Protein AF-A0AAP8GFR3-F1 (afdb_monomer)

Solvent-accessible surface area (backbone atoms only — not comparable to full-atom values): 4583 Å² total; per-residue (Å²): 129,57,72,67,60,53,50,53,52,51,52,49,53,53,49,52,51,53,52,49,51,49,62,78,44,50,85,78,52,56,70,63,37,74,76,41,61,47,98,87,68,47,71,77,38,70,41,54,48,69,53,58,56,54,51,51,57,50,48,55,54,55,49,50,52,52,51,52,52,52,54,48,37,68,72,76,73,105

Radius of gyration: 16.36 Å; Cα contacts (8 Å, |Δi|>4): 42; chains: 1; bounding box: 40×25×42 Å

Foldseek 3Di:
DPPLVVVLVVVVVVLVVVVVVLVVCVVVDDQKDQDDADPVRHRPDIDGSVVVVVVSVVVVVVSVVSVVVSVCCVPPVD

pLDDT: mean 94.16, std 5.98, range [61.66, 97.94]

Sequence (78 aa):
MSKIRSFTILSLLIYLAMMCYTVVTYSKLPTKVPIHYNLAGDADNFADKWVLLLINSAFIVIWLIFFIAGRYYERFAK

Organism: NCBI:txid158836

Structure (mmCIF, N/CA/C/O backbone):
data_AF-A0AAP8GFR3-F1
#
_entry.id   AF-A0AAP8GFR3-F1
#
loop_
_atom_site.group_PDB
_atom_site.id
_atom_site.type_symbol
_atom_site.label_atom_id
_atom_site.label_alt_id
_atom_site.label_comp_id
_atom_site.label_asym_id
_atom_site.label_entity_id
_atom_site.label_seq_id
_atom_site.pdbx_PDB_ins_code
_atom_site.Cartn_x
_atom_site.Cartn_y
_atom_site.Cartn_z
_atom_site.occupancy
_atom_site.B_iso_or_equiv
_atom_site.auth_seq_id
_atom_site.auth_comp_id
_atom_site.auth_asym_id
_atom_site.auth_atom_id
_atom_site.pdbx_PDB_model_num
ATOM 1 N N . MET A 1 1 ? -8.626 12.555 21.878 1.00 61.66 1 MET A N 1
ATOM 2 C CA . MET A 1 1 ? -9.091 11.613 20.824 1.00 61.66 1 MET A CA 1
ATOM 3 C C . MET A 1 1 ? -8.905 10.202 21.358 1.00 61.66 1 MET A C 1
ATOM 5 O O . MET A 1 1 ? -7.946 10.003 22.092 1.00 61.66 1 MET A O 1
ATOM 9 N N . SER A 1 2 ? -9.799 9.249 21.077 1.00 82.19 2 SER A N 1
ATOM 10 C CA . SER A 1 2 ? -9.544 7.851 21.460 1.00 82.19 2 SER A CA 1
ATOM 11 C C . SER A 1 2 ? -8.294 7.335 20.738 1.00 82.19 2 SER A C 1
ATOM 13 O O . SER A 1 2 ? -8.009 7.762 19.618 1.00 82.19 2 SER A O 1
ATOM 15 N N . LYS A 1 3 ? -7.550 6.414 21.367 1.00 86.75 3 LYS A N 1
ATOM 16 C CA . LYS A 1 3 ? -6.372 5.783 20.743 1.00 86.75 3 LYS A CA 1
ATOM 17 C C . LYS A 1 3 ? -6.731 5.157 19.387 1.00 86.75 3 LYS A C 1
ATOM 19 O O . LYS A 1 3 ? -6.010 5.366 18.420 1.00 86.75 3 LYS A O 1
ATOM 24 N N . ILE A 1 4 ? -7.892 4.496 19.307 1.00 88.94 4 ILE A N 1
ATOM 25 C CA . ILE A 1 4 ? -8.448 3.917 18.073 1.00 88.94 4 ILE A CA 1
ATOM 26 C C . ILE A 1 4 ? -8.579 4.989 16.988 1.00 88.94 4 ILE A C 1
ATOM 28 O O . ILE A 1 4 ? -7.999 4.838 15.919 1.00 88.94 4 ILE A O 1
ATOM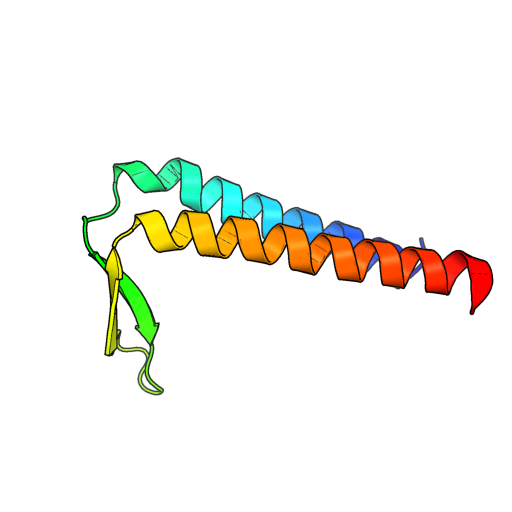 32 N N . ARG A 1 5 ? -9.235 6.121 17.280 1.00 89.00 5 ARG A N 1
ATOM 33 C CA . ARG A 1 5 ? -9.410 7.210 16.308 1.00 89.00 5 ARG A CA 1
ATOM 34 C C . ARG A 1 5 ? -8.081 7.768 15.801 1.00 89.00 5 ARG A C 1
ATOM 36 O O . ARG A 1 5 ? -7.958 8.029 14.608 1.00 89.00 5 ARG A O 1
ATOM 43 N N . SER A 1 6 ? -7.094 7.948 16.680 1.00 92.50 6 SER A N 1
ATOM 44 C CA . SER A 1 6 ? -5.766 8.425 16.275 1.00 92.50 6 SER A CA 1
ATOM 45 C C . SER A 1 6 ? -5.054 7.430 15.350 1.00 92.50 6 SER A C 1
ATOM 47 O O . SER A 1 6 ? -4.545 7.840 14.310 1.00 92.50 6 SER A O 1
ATOM 49 N N . PHE A 1 7 ? -5.068 6.130 15.667 1.00 94.06 7 PHE A N 1
ATOM 50 C CA . PHE A 1 7 ? -4.468 5.095 14.812 1.00 94.06 7 PHE A CA 1
ATOM 51 C C . PHE A 1 7 ? -5.201 4.924 13.476 1.00 94.06 7 PHE A C 1
ATOM 53 O O . PHE A 1 7 ? -4.565 4.737 12.440 1.00 94.06 7 PHE A O 1
ATOM 60 N N . THR A 1 8 ? -6.527 5.047 13.463 1.00 94.81 8 THR A N 1
ATOM 61 C CA . THR A 1 8 ? -7.327 5.035 12.232 1.00 94.81 8 THR A CA 1
ATOM 62 C C . THR A 1 8 ? -6.951 6.187 11.300 1.00 94.81 8 THR A C 1
ATOM 64 O O . THR A 1 8 ? -6.771 5.972 10.106 1.00 94.81 8 THR A O 1
ATOM 67 N N . ILE A 1 9 ? -6.788 7.403 11.829 1.00 94.69 9 ILE A N 1
ATOM 68 C CA . ILE A 1 9 ? -6.383 8.560 11.017 1.00 94.69 9 ILE A CA 1
ATOM 69 C C . ILE A 1 9 ? -4.947 8.389 10.520 1.00 94.69 9 ILE A C 1
ATOM 71 O O . ILE A 1 9 ? -4.686 8.587 9.338 1.00 94.69 9 ILE A O 1
ATOM 75 N N . LEU A 1 10 ? -4.023 7.985 11.396 1.00 96.62 10 LEU A N 1
ATOM 76 C CA . LEU A 1 10 ? -2.625 7.782 11.020 1.00 96.62 10 LEU A CA 1
ATOM 77 C C . LEU A 1 10 ? -2.478 6.714 9.925 1.00 96.62 10 LEU A C 1
ATOM 79 O O . LEU A 1 10 ? -1.795 6.951 8.933 1.00 96.62 10 LEU A O 1
ATOM 83 N N . SER A 1 11 ? -3.147 5.568 10.076 1.00 96.19 11 SER A N 1
ATOM 84 C CA . SER A 1 11 ? -3.129 4.502 9.065 1.00 96.19 11 SER A CA 1
ATOM 85 C C . SER A 1 11 ? -3.708 4.959 7.726 1.00 96.19 11 SER A C 1
ATOM 87 O O . SER A 1 11 ? -3.129 4.644 6.690 1.00 96.19 11 SER A O 1
ATOM 89 N N . LEU A 1 12 ? -4.785 5.757 7.732 1.00 96.25 12 LEU A N 1
ATOM 90 C CA . LEU A 1 12 ? -5.340 6.337 6.508 1.00 96.25 12 LEU A CA 1
ATOM 91 C C . LEU A 1 12 ? -4.340 7.268 5.818 1.00 96.25 12 LEU A C 1
ATOM 93 O O . LEU A 1 12 ? -4.158 7.174 4.610 1.00 96.25 12 LEU A O 1
ATOM 97 N N . LEU A 1 13 ? -3.678 8.151 6.571 1.00 97.69 13 LEU A N 1
ATOM 98 C CA . LEU A 1 13 ? -2.694 9.082 6.014 1.00 97.69 13 LEU A CA 1
ATOM 99 C C . LEU A 1 13 ? -1.503 8.347 5.388 1.00 97.69 13 LEU A C 1
ATOM 101 O O . LEU A 1 13 ? -1.095 8.689 4.279 1.00 97.69 13 LEU A O 1
ATOM 105 N N . ILE A 1 14 ? -0.981 7.316 6.061 1.00 96.88 14 ILE A N 1
ATOM 106 C CA . ILE A 1 14 ? 0.100 6.474 5.529 1.00 96.88 14 ILE A CA 1
ATOM 107 C C . ILE A 1 14 ? -0.358 5.774 4.246 1.00 96.88 14 ILE A C 1
ATOM 109 O O . ILE A 1 14 ? 0.340 5.827 3.235 1.00 96.88 14 ILE A O 1
ATOM 113 N N . TYR A 1 15 ? -1.550 5.173 4.256 1.00 96.44 15 TYR A N 1
ATOM 114 C CA . TYR A 1 15 ? -2.102 4.499 3.084 1.00 96.44 15 TYR A CA 1
ATOM 115 C C . TYR A 1 15 ? -2.285 5.460 1.895 1.00 96.44 15 TYR A C 1
ATOM 117 O O . TYR A 1 15 ? -1.856 5.159 0.782 1.00 96.44 15 TYR A O 1
ATOM 125 N N . LEU A 1 16 ? -2.847 6.653 2.123 1.00 96.56 16 LEU A N 1
ATOM 126 C CA . LEU A 1 16 ? -3.006 7.674 1.083 1.00 96.56 16 LEU A CA 1
ATOM 127 C C . LEU A 1 16 ? -1.658 8.146 0.525 1.00 96.56 16 LEU A C 1
ATOM 129 O O . LEU A 1 16 ? -1.542 8.347 -0.683 1.00 96.56 16 LEU A O 1
ATOM 133 N N . ALA A 1 17 ? -0.633 8.2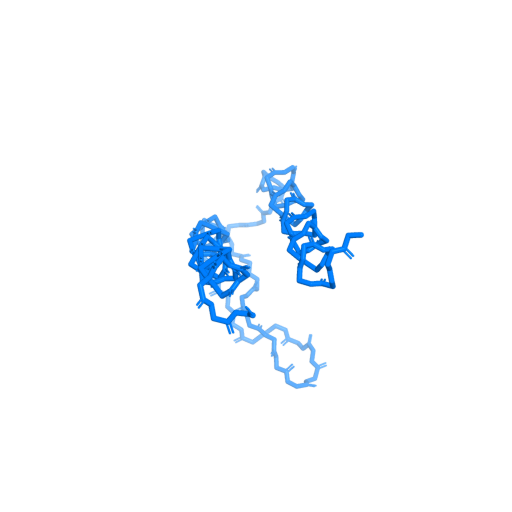84 1.370 1.00 97.06 17 ALA A N 1
ATOM 134 C CA . ALA A 1 17 ? 0.716 8.620 0.923 1.00 97.06 17 ALA A CA 1
ATOM 135 C C . ALA A 1 17 ? 1.304 7.525 0.014 1.00 97.06 17 ALA A C 1
ATOM 137 O O . ALA A 1 17 ? 1.855 7.843 -1.040 1.00 97.06 17 ALA A O 1
ATOM 138 N N . MET A 1 18 ? 1.130 6.245 0.363 1.00 95.38 18 MET A N 1
ATOM 139 C CA . MET A 1 18 ? 1.581 5.113 -0.461 1.00 95.38 18 MET A CA 1
ATOM 140 C C . MET A 1 18 ? 0.836 5.028 -1.800 1.00 95.38 18 MET A C 1
ATOM 142 O O . MET A 1 18 ? 1.452 4.812 -2.849 1.00 95.38 18 MET A O 1
ATOM 146 N N . MET A 1 19 ? -0.479 5.248 -1.785 1.00 95.94 19 MET A N 1
ATOM 147 C CA . MET A 1 19 ? -1.297 5.272 -2.996 1.00 95.94 19 MET A CA 1
ATOM 148 C C . MET A 1 19 ? -0.895 6.441 -3.906 1.00 95.94 19 MET A C 1
ATOM 150 O O . MET A 1 19 ? -0.680 6.245 -5.101 1.00 95.94 19 MET A O 1
ATOM 154 N N . CYS A 1 20 ? -0.705 7.638 -3.341 1.00 97.00 20 CYS A N 1
ATOM 155 C CA . CYS A 1 20 ? -0.209 8.809 -4.067 1.00 97.00 20 CYS A CA 1
ATOM 156 C C . CYS A 1 20 ? 1.167 8.541 -4.688 1.00 97.00 20 CYS A C 1
ATOM 158 O O . CYS A 1 20 ? 1.362 8.768 -5.882 1.00 97.00 20 CYS A O 1
ATOM 160 N N . TYR A 1 21 ? 2.095 7.978 -3.912 1.00 96.38 21 TYR A N 1
ATOM 161 C CA . TYR A 1 21 ? 3.420 7.605 -4.397 1.00 96.38 21 TYR A CA 1
ATOM 162 C C . TYR A 1 21 ? 3.344 6.626 -5.574 1.00 96.38 21 TYR A C 1
ATOM 164 O O . TYR A 1 21 ? 3.998 6.842 -6.597 1.00 96.38 21 TYR A O 1
ATOM 172 N N . THR A 1 22 ? 2.494 5.599 -5.473 1.00 94.81 22 THR A N 1
ATOM 173 C CA . THR A 1 22 ? 2.272 4.628 -6.554 1.00 94.81 22 THR A CA 1
ATOM 174 C C . THR A 1 22 ? 1.787 5.330 -7.819 1.00 94.81 22 THR A C 1
ATOM 176 O O . THR A 1 22 ? 2.373 5.145 -8.879 1.00 94.81 22 THR A O 1
ATOM 179 N N . VAL A 1 23 ? 0.761 6.180 -7.718 1.00 96.06 23 VAL A N 1
ATOM 180 C CA . VAL A 1 23 ? 0.168 6.883 -8.869 1.00 96.06 23 VAL A CA 1
ATOM 181 C C . VAL A 1 23 ? 1.165 7.841 -9.525 1.00 96.06 23 VAL A C 1
ATOM 183 O O . VAL A 1 23 ? 1.332 7.810 -10.743 1.00 96.06 23 VAL A O 1
ATOM 186 N N . VAL A 1 24 ? 1.868 8.657 -8.734 1.00 97.69 24 VAL A N 1
ATOM 187 C CA . VAL A 1 24 ? 2.834 9.656 -9.231 1.00 97.69 24 VAL A CA 1
ATOM 188 C C . VAL A 1 24 ? 4.030 9.000 -9.926 1.00 97.69 24 VAL A C 1
ATOM 190 O O . VAL A 1 24 ? 4.601 9.569 -10.859 1.00 97.69 24 VAL A O 1
ATOM 193 N N . THR A 1 25 ? 4.421 7.800 -9.495 1.00 96.69 25 THR A N 1
ATOM 194 C CA . THR A 1 25 ? 5.567 7.075 -10.063 1.00 96.69 25 THR A CA 1
ATOM 195 C C . THR A 1 25 ? 5.179 6.055 -11.136 1.00 96.69 25 THR A C 1
ATOM 197 O O . THR A 1 25 ? 6.047 5.625 -11.893 1.00 96.69 25 THR A O 1
ATOM 200 N N . TYR A 1 26 ? 3.893 5.720 -11.284 1.00 96.81 26 TYR A N 1
ATOM 201 C CA . TYR A 1 26 ? 3.403 4.612 -12.116 1.00 96.81 26 TYR A CA 1
ATOM 202 C C . TYR A 1 26 ? 3.866 4.649 -13.582 1.00 96.81 26 TYR A C 1
ATOM 204 O O . TYR A 1 26 ? 4.214 3.622 -14.177 1.00 96.81 26 TYR A O 1
ATOM 212 N N . SER A 1 27 ? 3.884 5.839 -14.188 1.00 97.00 27 SER A N 1
ATOM 213 C CA . SER A 1 27 ? 4.312 6.020 -15.582 1.00 97.00 27 SER A CA 1
ATOM 214 C C . SER A 1 27 ? 5.803 5.740 -15.784 1.00 97.00 27 SER A C 1
ATOM 216 O O . SER A 1 27 ? 6.194 5.316 -16.867 1.00 97.00 27 SER A O 1
ATOM 218 N N . LYS A 1 28 ? 6.613 5.913 -14.734 1.00 97.38 28 LYS A N 1
ATOM 219 C CA . LYS A 1 28 ? 8.065 5.691 -14.732 1.00 97.38 28 LYS A CA 1
ATOM 220 C C . LYS A 1 28 ? 8.440 4.235 -14.455 1.00 97.38 28 LYS A C 1
ATOM 222 O O . LYS A 1 28 ? 9.599 3.869 -14.619 1.00 97.38 28 LYS A O 1
ATOM 227 N N . LEU A 1 29 ? 7.483 3.413 -14.021 1.00 96.62 29 LEU A N 1
ATOM 228 C CA . LEU A 1 29 ? 7.737 2.010 -13.719 1.00 96.62 29 LEU A CA 1
ATOM 229 C C . LEU A 1 29 ? 7.919 1.186 -15.005 1.00 96.62 29 LEU A C 1
ATOM 231 O O . LEU A 1 29 ? 7.139 1.365 -15.957 1.00 96.62 29 LEU A O 1
ATOM 235 N N . PRO A 1 30 ? 8.876 0.239 -15.014 1.00 97.00 30 PRO A N 1
ATOM 236 C CA . PRO A 1 30 ? 8.991 -0.761 -16.071 1.00 97.00 30 PRO A CA 1
ATOM 237 C C . PRO A 1 30 ? 7.731 -1.633 -16.148 1.00 97.00 30 PRO A C 1
ATOM 239 O O . PRO A 1 30 ? 6.910 -1.652 -15.230 1.00 97.00 30 PRO A O 1
ATOM 242 N N . THR A 1 31 ? 7.565 -2.374 -17.247 1.00 97.31 31 THR A N 1
ATOM 243 C CA . THR A 1 31 ? 6.397 -3.252 -17.432 1.00 97.31 31 THR A CA 1
ATOM 244 C C . THR A 1 31 ? 6.289 -4.284 -16.313 1.00 97.31 31 THR A C 1
ATOM 246 O O . THR A 1 31 ? 5.194 -4.479 -15.794 1.00 97.31 31 THR A O 1
ATOM 249 N N . LYS A 1 32 ? 7.417 -4.881 -15.902 1.00 97.62 32 LYS A N 1
ATOM 250 C CA . LYS A 1 32 ? 7.508 -5.821 -14.779 1.00 97.62 32 LYS A CA 1
ATOM 251 C C . LYS A 1 32 ? 8.162 -5.161 -13.568 1.00 97.62 32 LYS A C 1
ATOM 253 O O . LYS A 1 32 ? 9.219 -4.554 -13.705 1.00 97.62 32 LYS A O 1
ATOM 258 N N . VAL A 1 33 ? 7.559 -5.322 -12.396 1.00 96.56 33 VAL A N 1
ATOM 259 C CA . VAL A 1 33 ? 8.031 -4.788 -11.109 1.00 96.56 33 VAL A CA 1
ATOM 260 C C . VAL A 1 33 ? 8.156 -5.912 -10.081 1.00 96.56 33 VAL A C 1
ATOM 262 O O . VAL A 1 33 ? 7.416 -6.897 -10.180 1.00 96.56 33 VAL A O 1
ATOM 265 N N . PRO A 1 34 ? 9.071 -5.791 -9.106 1.00 96.06 34 PRO A N 1
ATOM 266 C CA . PRO A 1 34 ? 9.170 -6.751 -8.016 1.00 96.06 34 PRO A CA 1
ATOM 267 C C . PRO A 1 34 ? 7.908 -6.702 -7.148 1.00 96.06 34 PRO A C 1
ATOM 269 O O . PRO A 1 34 ? 7.410 -5.626 -6.816 1.00 96.06 34 PRO A O 1
ATOM 272 N N . ILE A 1 35 ? 7.385 -7.875 -6.797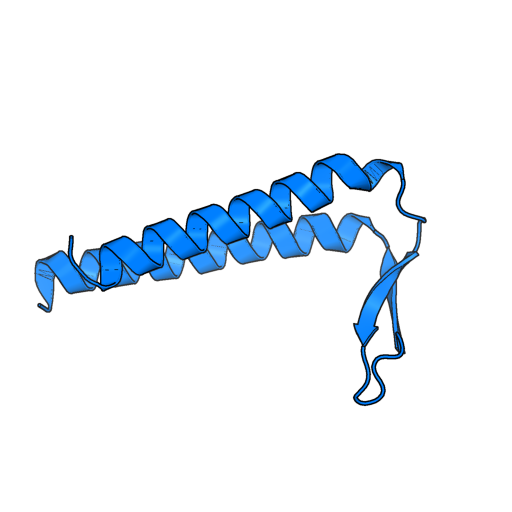 1.00 94.31 35 ILE A N 1
ATOM 273 C CA . ILE A 1 35 ? 6.193 -8.035 -5.943 1.00 94.31 35 ILE A CA 1
ATOM 274 C C . ILE A 1 35 ? 6.450 -8.903 -4.711 1.00 94.31 35 ILE A C 1
ATOM 276 O O . ILE A 1 35 ? 5.603 -8.977 -3.824 1.00 94.31 35 ILE A O 1
ATOM 280 N N . HIS A 1 36 ? 7.607 -9.555 -4.653 1.00 95.69 36 HIS A N 1
ATOM 281 C CA . HIS A 1 36 ? 8.076 -10.301 -3.499 1.00 95.69 36 HIS A CA 1
ATOM 282 C C . HIS A 1 36 ? 9.587 -10.116 -3.377 1.00 95.69 36 HIS A C 1
ATOM 284 O O . HIS A 1 36 ? 10.284 -9.932 -4.380 1.00 95.69 36 HIS A O 1
ATOM 290 N N . TYR A 1 37 ? 10.051 -10.123 -2.133 1.00 96.38 37 TYR A N 1
ATOM 291 C CA . TYR A 1 37 ? 11.455 -10.033 -1.777 1.00 96.38 37 TYR A CA 1
ATOM 292 C C . TYR A 1 37 ? 11.777 -11.187 -0.833 1.00 96.38 37 TYR A C 1
ATOM 294 O O . TYR A 1 37 ? 11.014 -11.462 0.098 1.00 96.38 37 TYR A O 1
ATOM 302 N N . ASN A 1 38 ? 12.900 -11.857 -1.069 1.00 97.06 38 ASN A N 1
ATOM 303 C CA . ASN A 1 38 ? 13.372 -12.936 -0.212 1.00 97.06 38 ASN A CA 1
ATOM 304 C C . ASN A 1 38 ? 13.957 -12.389 1.108 1.00 97.06 38 ASN A C 1
ATOM 306 O O . A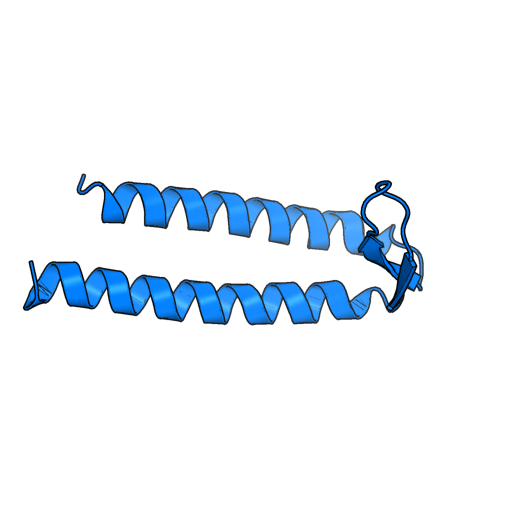SN A 1 38 ? 14.030 -11.182 1.343 1.00 97.06 38 ASN A O 1
ATOM 310 N N . LEU A 1 39 ? 14.425 -13.288 1.979 1.00 97.56 39 LEU A N 1
ATOM 311 C CA . LEU A 1 39 ? 15.018 -12.911 3.270 1.00 97.56 39 LEU A CA 1
ATOM 312 C C . LEU A 1 39 ? 16.355 -12.155 3.158 1.00 97.56 39 LEU A C 1
ATOM 314 O O . LEU A 1 39 ? 16.759 -11.514 4.124 1.00 97.56 39 LEU A O 1
ATOM 318 N N . ALA A 1 40 ? 17.035 -12.217 2.010 1.00 97.62 40 ALA A N 1
ATOM 319 C CA . ALA A 1 40 ? 18.236 -11.429 1.733 1.00 97.62 40 ALA A CA 1
ATOM 320 C C . ALA A 1 40 ? 17.908 -10.006 1.238 1.00 97.62 40 ALA A C 1
ATOM 322 O O . ALA A 1 40 ? 18.804 -9.171 1.140 1.00 97.62 40 ALA A O 1
ATOM 323 N N . GLY A 1 41 ? 16.630 -9.710 0.969 1.00 96.19 41 GLY A N 1
ATOM 324 C CA . GLY A 1 41 ? 16.186 -8.437 0.406 1.00 96.19 41 GLY A CA 1
ATOM 325 C C . GLY A 1 41 ? 16.273 -8.371 -1.120 1.00 96.19 41 GLY A C 1
ATOM 326 O O . GLY A 1 41 ? 16.057 -7.299 -1.686 1.00 96.19 41 GLY A O 1
ATOM 327 N N . ASP A 1 42 ? 16.545 -9.491 -1.791 1.00 97.94 42 ASP A N 1
ATOM 328 C CA . ASP A 1 42 ? 16.542 -9.562 -3.249 1.00 97.94 42 ASP A CA 1
ATOM 329 C C . ASP A 1 42 ? 15.130 -9.820 -3.767 1.00 97.94 42 ASP A C 1
ATOM 331 O O . ASP A 1 42 ? 14.369 -10.607 -3.198 1.00 97.94 42 ASP A O 1
ATOM 335 N N . ALA A 1 43 ? 14.786 -9.181 -4.883 1.00 96.94 43 ALA A N 1
ATOM 336 C CA . ALA A 1 43 ? 13.543 -9.468 -5.578 1.00 96.94 43 ALA A CA 1
ATOM 337 C C . ALA A 1 43 ? 13.597 -10.872 -6.197 1.00 96.94 43 ALA A C 1
ATOM 339 O O . ALA A 1 43 ? 14.405 -11.133 -7.088 1.00 96.94 43 ALA A O 1
ATOM 340 N N . ASP A 1 44 ? 12.711 -11.759 -5.757 1.00 97.19 44 ASP A N 1
ATOM 341 C CA . ASP A 1 44 ? 12.620 -13.151 -6.215 1.00 97.19 44 ASP A CA 1
ATOM 342 C C . ASP A 1 44 ? 11.307 -13.449 -6.963 1.00 97.19 44 ASP A C 1
ATOM 344 O O . ASP A 1 44 ? 11.147 -14.532 -7.525 1.00 97.19 44 ASP A O 1
ATOM 348 N N . ASN A 1 45 ? 10.385 -12.479 -7.035 1.00 96.88 45 ASN A N 1
ATOM 349 C CA . ASN A 1 45 ? 9.169 -12.574 -7.840 1.00 96.88 45 ASN A CA 1
ATOM 350 C C . ASN A 1 45 ? 8.773 -11.227 -8.462 1.00 96.88 45 ASN A C 1
ATOM 352 O O . ASN A 1 45 ? 8.843 -10.176 -7.819 1.00 96.88 45 ASN A O 1
ATOM 356 N N . PHE A 1 46 ? 8.288 -11.272 -9.703 1.00 97.38 46 PHE A N 1
ATOM 357 C CA . PHE A 1 46 ? 7.941 -10.103 -10.509 1.00 97.38 46 PHE A CA 1
ATOM 358 C C . PHE A 1 46 ? 6.565 -10.265 -11.155 1.00 97.38 46 PHE A C 1
ATOM 360 O O . PHE A 1 46 ? 6.195 -11.346 -11.610 1.00 97.38 46 PHE A O 1
ATOM 367 N N . ALA A 1 47 ? 5.825 -9.166 -11.280 1.00 97.06 47 ALA A N 1
ATOM 368 C CA . ALA A 1 47 ? 4.555 -9.131 -12.001 1.00 97.06 47 ALA A CA 1
ATOM 369 C C . ALA A 1 47 ? 4.418 -7.854 -12.827 1.00 97.06 47 ALA A C 1
ATOM 371 O O . ALA A 1 47 ? 5.238 -6.943 -12.728 1.00 97.06 47 ALA A O 1
ATOM 372 N N . ASP A 1 48 ? 3.390 -7.792 -13.672 1.00 97.94 48 ASP A N 1
ATOM 373 C CA . ASP A 1 48 ? 3.110 -6.567 -14.416 1.00 97.94 48 ASP A CA 1
ATOM 374 C C . ASP A 1 48 ? 2.727 -5.430 -13.469 1.00 97.94 48 ASP A C 1
ATOM 376 O O . ASP A 1 48 ? 1.988 -5.629 -12.503 1.00 97.94 48 ASP A O 1
ATOM 380 N N . LYS A 1 49 ? 3.184 -4.211 -13.769 1.00 96.62 49 LYS A N 1
ATOM 381 C CA . LYS A 1 49 ? 3.007 -3.049 -12.886 1.00 96.62 49 LYS A CA 1
ATOM 382 C C . LYS A 1 49 ? 1.555 -2.730 -12.532 1.00 96.62 49 LYS A C 1
ATOM 384 O O . LYS A 1 49 ? 1.312 -2.144 -11.481 1.00 96.62 49 LYS A O 1
ATOM 389 N N . TRP A 1 50 ? 0.589 -3.145 -13.354 1.00 96.06 50 TRP A N 1
ATOM 390 C CA . TRP A 1 50 ? -0.837 -2.955 -13.069 1.00 96.06 50 TRP A CA 1
ATOM 391 C C . TRP A 1 50 ? -1.282 -3.665 -11.784 1.00 96.06 50 TRP A C 1
ATOM 393 O O . TRP A 1 50 ? -2.209 -3.196 -11.123 1.00 96.06 50 TRP A O 1
ATOM 403 N N . VAL A 1 51 ? -0.587 -4.733 -11.375 1.00 96.00 51 VAL A N 1
ATOM 404 C CA . VAL A 1 51 ? -0.859 -5.453 -10.124 1.00 96.00 51 VAL A CA 1
ATOM 405 C C . VAL A 1 51 ? -0.703 -4.535 -8.907 1.00 96.00 51 VAL A C 1
ATOM 407 O O . VAL A 1 51 ? -1.445 -4.685 -7.941 1.0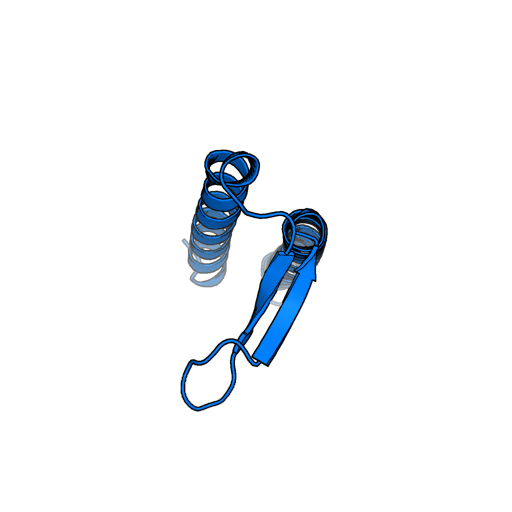0 96.00 51 VAL A O 1
ATOM 410 N N . LEU A 1 52 ? 0.169 -3.519 -8.959 1.00 94.62 52 LEU A N 1
ATOM 411 C CA . LEU A 1 52 ? 0.287 -2.529 -7.882 1.00 94.62 52 LEU A CA 1
ATOM 412 C C . LEU A 1 52 ? -1.020 -1.759 -7.664 1.00 94.62 52 LEU A C 1
ATOM 414 O O . LEU A 1 52 ? -1.377 -1.472 -6.522 1.00 94.62 52 LEU A O 1
ATOM 418 N N . LEU A 1 53 ? -1.757 -1.448 -8.734 1.00 94.44 53 LEU A N 1
ATOM 419 C CA . LEU A 1 53 ? -3.050 -0.768 -8.631 1.00 94.44 53 LEU A CA 1
ATOM 420 C C . LEU A 1 53 ? -4.097 -1.693 -8.008 1.00 94.44 53 LEU A C 1
ATOM 422 O O . LEU A 1 53 ? -4.806 -1.270 -7.100 1.00 94.44 53 LEU A O 1
ATOM 426 N N . LEU A 1 54 ? -4.129 -2.964 -8.428 1.00 94.75 54 LEU A N 1
ATOM 427 C CA . LEU A 1 54 ? -5.007 -3.980 -7.843 1.00 94.75 54 LEU A CA 1
ATOM 428 C C . LEU A 1 54 ? -4.754 -4.143 -6.338 1.00 94.75 54 LEU A C 1
ATOM 430 O O . LEU A 1 54 ? -5.698 -4.144 -5.551 1.00 94.75 54 LEU A O 1
ATOM 434 N N . ILE A 1 55 ? -3.484 -4.248 -5.937 1.00 92.50 55 ILE A N 1
ATOM 435 C CA . ILE A 1 55 ? -3.087 -4.401 -4.534 1.00 92.50 55 ILE A CA 1
ATOM 436 C C . ILE A 1 55 ? -3.517 -3.179 -3.716 1.00 92.50 55 ILE A C 1
ATOM 438 O O . ILE A 1 55 ? -4.145 -3.346 -2.672 1.00 92.50 55 ILE A O 1
ATOM 442 N N . ASN A 1 56 ? -3.255 -1.958 -4.198 1.00 93.12 56 ASN A N 1
ATOM 443 C CA . ASN A 1 56 ? -3.735 -0.741 -3.536 1.00 93.12 56 ASN A CA 1
ATOM 444 C C . ASN A 1 56 ? -5.268 -0.780 -3.377 1.00 93.12 56 ASN A C 1
ATOM 446 O O . ASN A 1 56 ? -5.781 -0.632 -2.270 1.00 93.12 56 ASN A O 1
ATOM 450 N N . SER A 1 57 ? -6.014 -1.088 -4.442 1.00 93.62 57 SER A N 1
ATOM 451 C CA . SER A 1 57 ? -7.477 -1.206 -4.379 1.00 93.62 57 SER A CA 1
ATOM 452 C C . SER A 1 57 ? -7.968 -2.257 -3.373 1.00 93.62 57 SER A C 1
ATOM 454 O O . SER A 1 57 ? -8.959 -2.025 -2.685 1.00 93.62 57 SER A O 1
ATOM 456 N N . ALA A 1 58 ? -7.279 -3.389 -3.227 1.00 95.38 58 ALA A N 1
ATOM 457 C CA . ALA A 1 58 ? -7.621 -4.379 -2.207 1.00 95.38 58 ALA A CA 1
ATOM 458 C C . ALA A 1 58 ? -7.369 -3.847 -0.783 1.00 95.38 58 ALA A C 1
ATOM 460 O O . ALA A 1 58 ? -8.197 -4.035 0.112 1.00 95.38 58 ALA A O 1
ATOM 461 N N . PHE A 1 59 ? -6.267 -3.126 -0.566 1.00 94.12 59 PHE A N 1
ATOM 462 C CA . PHE A 1 59 ? -5.920 -2.587 0.749 1.00 94.12 59 PHE A CA 1
ATOM 463 C C . PHE A 1 59 ? -6.877 -1.500 1.242 1.00 94.12 59 PHE A C 1
ATOM 465 O O . PHE A 1 59 ? -7.161 -1.473 2.440 1.00 94.12 59 PHE A O 1
ATOM 472 N N . ILE A 1 60 ? -7.442 -0.656 0.369 1.00 95.38 60 ILE A N 1
ATOM 473 C CA . ILE A 1 60 ? -8.481 0.291 0.810 1.00 95.38 60 ILE A CA 1
ATOM 474 C C . ILE A 1 60 ? -9.747 -0.435 1.278 1.00 95.38 60 ILE A C 1
ATOM 476 O O . ILE A 1 60 ? -10.350 -0.023 2.267 1.00 95.38 60 ILE A O 1
ATOM 480 N N . VAL A 1 61 ? -10.127 -1.545 0.636 1.00 97.19 61 VAL A N 1
ATOM 481 C CA . VAL A 1 61 ? -11.272 -2.361 1.074 1.00 97.19 61 VAL A CA 1
ATOM 482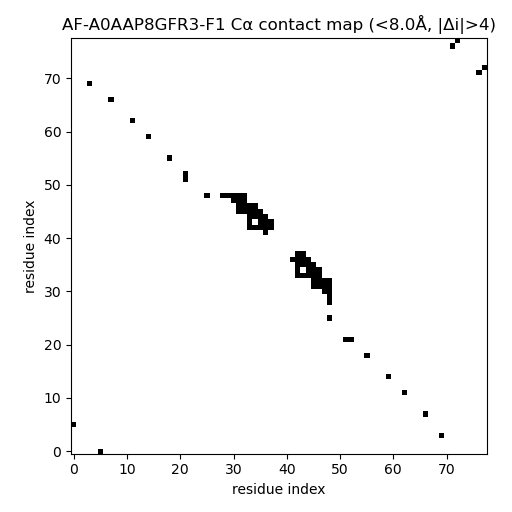 C C . VAL A 1 61 ? -11.000 -2.962 2.452 1.00 97.19 61 VAL A C 1
ATOM 484 O O . VAL A 1 61 ? -11.837 -2.854 3.347 1.00 97.19 61 VAL A O 1
ATOM 487 N N . ILE A 1 62 ? -9.808 -3.525 2.660 1.00 96.50 62 ILE A N 1
ATOM 488 C CA . ILE A 1 62 ? -9.389 -4.056 3.965 1.00 96.50 62 ILE A CA 1
ATOM 489 C C . ILE A 1 62 ? -9.395 -2.949 5.029 1.00 96.50 62 ILE A C 1
ATOM 491 O O . ILE A 1 62 ? -9.925 -3.142 6.125 1.00 96.50 62 ILE A O 1
ATOM 495 N N . TRP A 1 63 ? -8.862 -1.768 4.711 1.00 96.81 63 TRP A N 1
ATOM 496 C CA . TRP A 1 63 ? -8.871 -0.624 5.622 1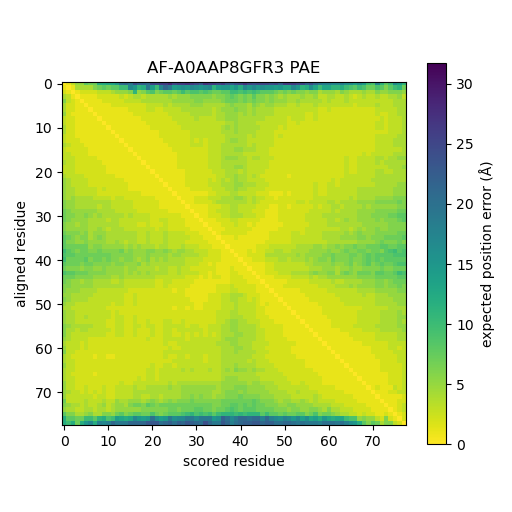.00 96.81 63 TRP A CA 1
ATOM 497 C C . TRP A 1 63 ? -10.299 -0.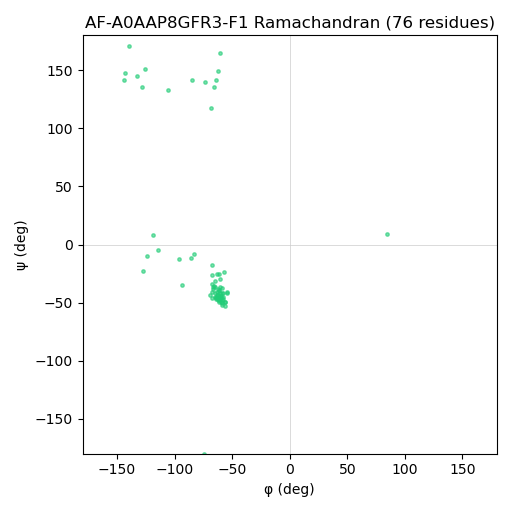191 5.983 1.00 96.81 63 TRP A C 1
ATOM 499 O O . TRP A 1 63 ? -10.579 0.052 7.156 1.00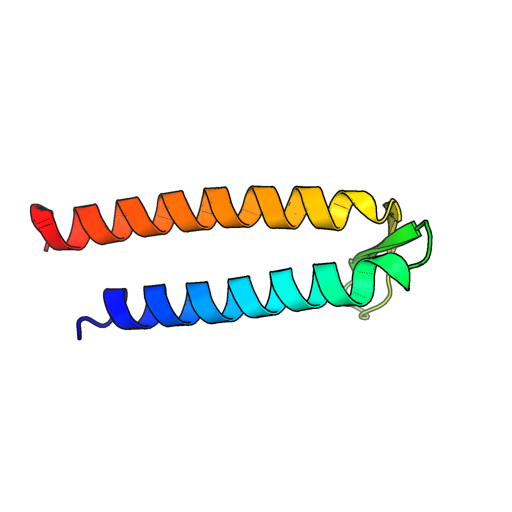 96.81 63 TRP A O 1
ATOM 509 N N . LEU A 1 64 ? -11.224 -0.158 5.016 1.00 97.25 64 LEU A N 1
ATOM 510 C CA . LEU A 1 64 ? -12.638 0.160 5.251 1.00 97.25 64 LEU A CA 1
ATOM 511 C C . LEU A 1 64 ? -13.310 -0.847 6.193 1.00 97.25 64 LEU A C 1
ATOM 513 O O . LEU A 1 64 ? -14.068 -0.439 7.075 1.00 97.25 64 LEU A O 1
ATOM 517 N N . ILE A 1 65 ? -13.008 -2.141 6.053 1.00 97.12 65 ILE A N 1
ATOM 518 C CA . ILE A 1 65 ? -13.507 -3.184 6.962 1.00 97.12 65 ILE A CA 1
ATOM 519 C C . ILE A 1 65 ? -13.043 -2.898 8.396 1.00 97.12 65 ILE A C 1
ATOM 521 O O . ILE A 1 65 ? -13.865 -2.856 9.314 1.00 97.12 65 ILE A O 1
ATOM 525 N N . PHE A 1 66 ? -11.749 -2.630 8.598 1.00 95.44 66 PHE A N 1
ATOM 526 C CA . PHE A 1 66 ? -11.217 -2.303 9.924 1.00 95.44 66 PHE A CA 1
ATOM 527 C C . PHE A 1 66 ? -11.747 -0.978 10.471 1.00 95.44 66 PHE A C 1
ATOM 529 O O . PHE A 1 66 ? -12.005 -0.867 11.670 1.00 95.44 66 PHE A O 1
ATOM 536 N N . PHE A 1 67 ? -11.955 0.015 9.608 1.00 95.75 67 PHE A N 1
ATOM 537 C CA . PHE A 1 67 ? -12.585 1.275 9.978 1.00 95.75 67 PHE A CA 1
ATOM 538 C C . PHE A 1 67 ? -13.995 1.041 10.532 1.00 95.75 67 PHE A C 1
ATOM 540 O O . PHE A 1 67 ? -14.300 1.487 11.640 1.00 95.75 67 PHE A O 1
ATOM 547 N N . ILE A 1 68 ? -14.840 0.302 9.806 1.00 95.62 68 ILE A N 1
ATOM 548 C CA . ILE A 1 68 ? -16.209 -0.016 10.234 1.00 95.62 68 ILE A CA 1
ATOM 549 C C . ILE A 1 68 ? -16.191 -0.814 11.541 1.00 95.62 68 ILE A C 1
ATOM 551 O O . ILE A 1 68 ? -16.906 -0.456 12.478 1.00 95.62 68 ILE A O 1
ATOM 555 N N . ALA A 1 69 ? -15.346 -1.843 11.640 1.00 94.38 69 ALA A N 1
ATOM 556 C CA . ALA A 1 69 ? -15.212 -2.655 12.847 1.00 94.38 69 ALA A CA 1
ATOM 557 C C . ALA A 1 69 ? -14.790 -1.813 14.066 1.00 94.38 69 ALA A C 1
ATOM 559 O O . ALA A 1 69 ? -15.393 -1.916 15.135 1.00 94.38 69 ALA A O 1
ATOM 560 N N . GLY A 1 70 ? -13.814 -0.916 13.899 1.00 92.50 70 GLY A N 1
ATOM 561 C CA . GLY A 1 70 ? -13.381 0.006 14.949 1.00 92.50 70 GLY A CA 1
ATOM 562 C C . GLY A 1 70 ? -14.489 0.971 15.379 1.00 92.50 70 GLY A C 1
ATOM 563 O O . GLY A 1 70 ? -14.687 1.195 16.573 1.00 92.50 70 GLY A O 1
ATOM 564 N N . ARG A 1 71 ? -15.270 1.500 14.427 1.00 91.25 71 ARG A N 1
ATOM 565 C CA . ARG A 1 71 ? -16.423 2.369 14.717 1.00 91.25 71 ARG A CA 1
ATOM 566 C C . ARG A 1 71 ? -17.551 1.632 15.431 1.00 91.25 71 ARG A C 1
ATOM 568 O O . ARG A 1 71 ? -18.165 2.215 16.323 1.00 91.25 71 ARG A O 1
ATOM 575 N N . TYR A 1 72 ? -17.812 0.380 15.058 1.00 93.06 72 TYR A N 1
ATOM 576 C CA . TYR A 1 72 ? -18.767 -0.481 15.752 1.00 93.06 72 TYR A CA 1
ATOM 577 C C . TYR A 1 72 ? -18.335 -0.708 17.205 1.00 93.06 72 TYR A C 1
ATOM 579 O O . TYR A 1 72 ? -19.122 -0.458 18.118 1.00 93.06 72 TYR A O 1
ATOM 587 N N . TYR A 1 73 ? -17.069 -1.085 17.420 1.00 90.88 73 TYR A N 1
ATOM 588 C CA . TYR A 1 73 ? -16.515 -1.306 18.755 1.00 90.88 73 TYR A CA 1
ATOM 589 C C . TYR A 1 73 ? -16.661 -0.066 19.642 1.00 90.88 73 TYR A C 1
ATOM 591 O O . TYR A 1 73 ? -17.214 -0.153 20.731 1.00 90.88 73 TYR A O 1
ATOM 599 N N . GLU A 1 74 ? -16.267 1.111 19.145 1.00 89.56 74 GLU A N 1
ATOM 600 C CA . GLU A 1 74 ? -16.382 2.364 19.900 1.00 89.56 74 GLU A CA 1
ATOM 601 C C . GLU A 1 74 ? -17.819 2.773 20.245 1.00 89.56 74 GLU A C 1
ATOM 603 O O . GLU A 1 74 ? -18.001 3.549 21.182 1.00 89.56 74 GLU A O 1
ATOM 608 N N . ARG A 1 75 ? -18.815 2.330 19.468 1.00 88.06 75 ARG A N 1
ATOM 609 C CA . ARG A 1 75 ? -20.219 2.725 19.637 1.00 88.06 75 ARG A CA 1
ATOM 610 C C . ARG A 1 75 ? -21.016 1.760 20.511 1.00 88.06 75 ARG A C 1
ATOM 612 O O . ARG A 1 75 ? -21.928 2.218 21.191 1.00 88.06 75 ARG A O 1
ATOM 619 N N . PHE A 1 76 ? -20.721 0.463 20.450 1.00 91.69 76 PHE A N 1
ATOM 620 C CA . PHE A 1 76 ? -21.584 -0.572 21.033 1.00 91.69 76 PHE A CA 1
ATOM 621 C C . PHE A 1 76 ? -20.878 -1.538 21.989 1.00 91.69 76 PHE A C 1
ATOM 623 O O . PHE A 1 76 ? -21.555 -2.157 22.799 1.00 91.69 76 PHE A O 1
ATOM 630 N N . ALA A 1 77 ? -19.554 -1.695 21.894 1.00 84.50 77 ALA A N 1
ATOM 631 C CA . ALA A 1 77 ? -18.800 -2.699 22.657 1.00 84.50 77 ALA A CA 1
ATOM 632 C C . ALA A 1 77 ? -17.742 -2.091 23.593 1.00 84.50 77 ALA A C 1
ATOM 634 O O . ALA A 1 77 ? -16.915 -2.821 24.143 1.00 84.50 77 ALA A O 1
ATOM 635 N N . LYS A 1 78 ? -17.742 -0.764 23.730 1.00 63.38 78 LYS A N 1
ATOM 636 C CA . LYS A 1 78 ? -16.814 0.007 24.551 1.00 63.38 78 LYS A CA 1
ATOM 637 C C . LYS A 1 78 ? -17.467 0.448 25.851 1.00 63.38 78 LYS A C 1
ATOM 639 O O . LYS A 1 78 ? -18.635 0.884 25.782 1.00 63.38 78 LYS A O 1
#

Secondary structure (DSSP, 8-state):
--HHHHHHHHHHHHHHHHHHHHHHHGGGS-SEEEEEE-TTS-EEEEEETHHHHHHHHHHHHHHHHHHHHHHHIIIII-

InterPro domains:
  IPR012867 Domain of unknown function DUF1648 [PF07853] (13-55)

Mean predicted aligned error: 3.7 Å